Protein AF-Q9QWN0-F1 (afdb_monomer)

Mean predicted aligned error: 3.7 Å

Organism: Mus musculus (NCBI:txid10090)

Radius of gyration: 14.15 Å; Cα contacts (8 Å, |Δi|>4): 65; chains: 1; bounding box: 31×17×40 Å

Foldseek 3Di:
DFPAAAPVDRDGHNDPVVNVLVVCVVVVDFPAADPVPRDGHSDPVVNVVVVCVVVVD

Solvent-accessible surface area (backbone atoms only — not comparable to full-atom values): 3511 Å² total; per-residue (Å²): 124,51,87,32,66,45,96,88,50,95,55,56,23,74,41,64,69,58,40,58,55,52,49,29,72,77,72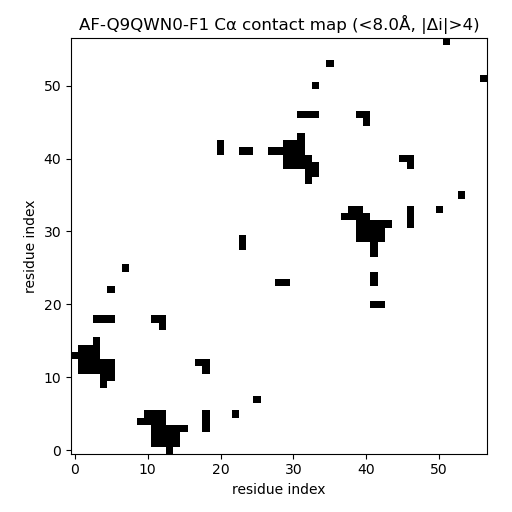,64,51,42,86,36,60,40,83,90,78,63,55,61,23,69,42,65,68,58,39,58,60,52,50,38,72,75,70,75,108

Secondary structure (DSSP, 8-state):
---EE-SSSS-EESSHHHHHHHHHHHH----EE-TTT--EESSHHHHHHHHHHHHT-

pLDDT: mean 93.95, std 6.07, range [58.12, 97.56]

Nearest PDB structures (foldseek):
  2i13-assembly2_B  TM=9.864E-01  e=7.853E-08  Mus musculus
  5und-assembly1_A  TM=9.753E-01  e=3.344E-06  Homo sapiens
  8sst-assembly1_A  TM=9.651E-01  e=5.541E-06  Homo sapiens
  8ssu-assembly1_A  TM=9.707E-01  e=5.955E-06  Homo sapiens
  7w1m-assembly1_H  TM=9.696E-01  e=1.415E-05  Homo sapiens

Structure (mmCIF, N/CA/C/O backbone):
data_AF-Q9QWN0-F1
#
_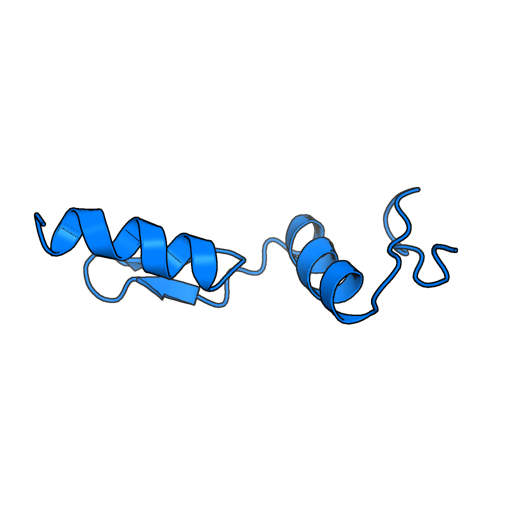entry.id   AF-Q9QWN0-F1
#
loop_
_atom_site.group_PDB
_atom_site.id
_atom_site.type_symbol
_atom_site.label_atom_id
_atom_site.label_alt_id
_atom_site.label_comp_id
_atom_site.label_asym_id
_atom_site.label_entity_id
_atom_site.label_seq_id
_atom_site.pdbx_PDB_ins_code
_atom_site.Cartn_x
_atom_site.Cartn_y
_atom_s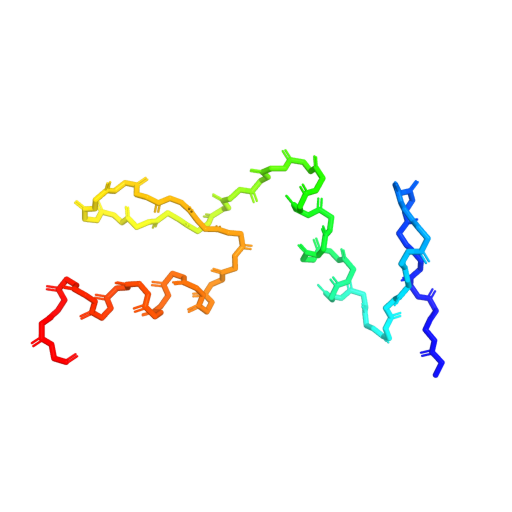ite.Cartn_z
_atom_site.occupancy
_atom_site.B_iso_or_equiv
_atom_site.auth_seq_id
_atom_site.auth_comp_id
_atom_site.auth_asym_id
_atom_site.auth_atom_id
_atom_site.pdbx_PDB_model_num
ATOM 1 N N . GLU A 1 1 ? 17.577 -14.068 -10.428 1.00 85.31 1 GLU A N 1
ATOM 2 C CA . GLU A 1 1 ? 17.227 -13.185 -11.565 1.00 85.31 1 GLU A CA 1
ATOM 3 C C . GLU A 1 1 ? 15.850 -12.56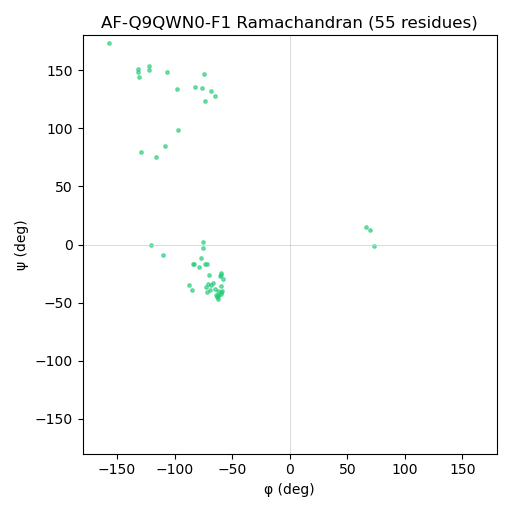2 -11.330 1.00 85.31 1 GLU A C 1
ATOM 5 O O . GLU A 1 1 ? 15.130 -13.051 -10.463 1.00 85.31 1 GLU A O 1
ATOM 10 N N . LYS A 1 2 ? 15.498 -11.467 -12.018 1.00 93.19 2 LYS A N 1
ATOM 11 C CA . LYS A 1 2 ? 14.228 -10.735 -11.834 1.00 93.19 2 LYS A CA 1
ATOM 12 C C . LYS A 1 2 ? 13.376 -10.802 -13.111 1.00 93.19 2 LYS A C 1
ATOM 14 O O . LYS A 1 2 ? 13.334 -9.816 -13.846 1.00 93.19 2 LYS A O 1
ATOM 19 N N . PRO A 1 3 ? 12.738 -11.949 -13.403 1.00 95.69 3 PRO A N 1
ATOM 20 C CA . PRO A 1 3 ? 12.065 -12.172 -14.681 1.00 95.69 3 PRO A CA 1
ATOM 21 C C . PRO A 1 3 ? 10.721 -11.438 -14.812 1.00 95.69 3 PRO A C 1
ATOM 23 O O . PRO A 1 3 ? 10.108 -11.509 -15.869 1.00 95.69 3 PRO A O 1
ATOM 26 N N . TYR A 1 4 ? 10.254 -10.741 -13.770 1.00 97.56 4 TYR A N 1
ATOM 27 C CA . TYR A 1 4 ? 8.956 -10.061 -13.759 1.00 97.56 4 TYR A CA 1
ATOM 28 C C . TYR A 1 4 ? 9.129 -8.532 -13.829 1.00 97.56 4 TYR A C 1
ATOM 30 O O . TYR A 1 4 ? 9.178 -7.884 -12.777 1.00 97.56 4 TYR A O 1
ATOM 38 N N . PRO A 1 5 ? 9.270 -7.936 -15.027 1.00 97.06 5 PRO A N 1
ATOM 39 C CA . PRO A 1 5 ? 9.356 -6.488 -15.198 1.00 97.06 5 PRO A CA 1
ATOM 40 C C . PRO A 1 5 ? 7.992 -5.811 -15.026 1.00 97.06 5 PRO A C 1
ATOM 42 O O . PRO A 1 5 ? 6.952 -6.364 -15.384 1.00 97.06 5 PRO A O 1
ATOM 45 N N . CYS A 1 6 ? 7.993 -4.592 -14.492 1.00 96.94 6 CYS A N 1
ATOM 46 C CA . CYS A 1 6 ? 6.815 -3.735 -14.453 1.00 96.94 6 CYS A CA 1
ATOM 47 C C . CYS A 1 6 ? 6.627 -3.008 -15.789 1.00 96.94 6 CYS A C 1
ATOM 49 O O . CYS A 1 6 ? 7.567 -2.439 -16.329 1.00 96.94 6 CYS A O 1
ATOM 51 N N . SER A 1 7 ? 5.397 -2.964 -16.303 1.00 95.31 7 SER A N 1
ATOM 52 C CA . SER A 1 7 ? 5.093 -2.278 -17.570 1.00 95.31 7 SER A CA 1
ATOM 53 C C . SER A 1 7 ? 5.015 -0.753 -17.445 1.00 95.31 7 SER A C 1
ATOM 55 O O . SER A 1 7 ? 4.963 -0.058 -18.455 1.00 95.31 7 SER A O 1
ATOM 57 N N . TRP A 1 8 ? 4.984 -0.222 -16.220 1.00 94.75 8 TRP A N 1
ATOM 58 C CA . TRP A 1 8 ? 4.840 1.213 -15.950 1.00 94.75 8 TRP A CA 1
ATOM 59 C C . TRP A 1 8 ? 6.109 1.868 -15.393 1.00 94.75 8 TRP A C 1
ATOM 61 O O . TRP A 1 8 ? 6.162 3.091 -15.272 1.00 94.75 8 TRP A O 1
ATOM 71 N N . CYS A 1 9 ? 7.135 1.090 -15.037 1.00 95.50 9 CYS A N 1
ATOM 72 C CA . CYS A 1 9 ? 8.419 1.619 -14.580 1.00 95.50 9 CYS A CA 1
ATOM 73 C C . CYS A 1 9 ? 9.560 0.610 -14.783 1.00 95.50 9 CYS A C 1
ATOM 75 O O . CYS A 1 9 ? 9.336 -0.547 -15.100 1.00 95.50 9 CYS A O 1
ATOM 77 N N . ILE A 1 10 ? 10.803 1.027 -14.525 1.00 94.75 10 ILE A N 1
ATOM 78 C CA . ILE A 1 10 ? 12.021 0.219 -14.758 1.00 94.75 10 ILE A CA 1
ATOM 79 C C . ILE A 1 10 ? 12.211 -0.892 -13.693 1.00 94.75 10 ILE A C 1
ATOM 81 O O . ILE A 1 10 ? 13.196 -1.629 -13.694 1.00 94.75 10 ILE A O 1
ATOM 85 N N . LYS A 1 11 ? 11.285 -1.040 -12.737 1.00 96.62 11 LYS A N 1
ATOM 86 C CA . LYS A 1 11 ? 11.418 -2.043 -11.671 1.00 96.62 11 LYS A CA 1
ATOM 87 C C . LYS A 1 11 ? 11.096 -3.444 -12.185 1.00 96.62 11 LYS A C 1
ATOM 89 O O . LYS A 1 11 ? 10.051 -3.664 -12.786 1.00 96.62 11 LYS A O 1
AT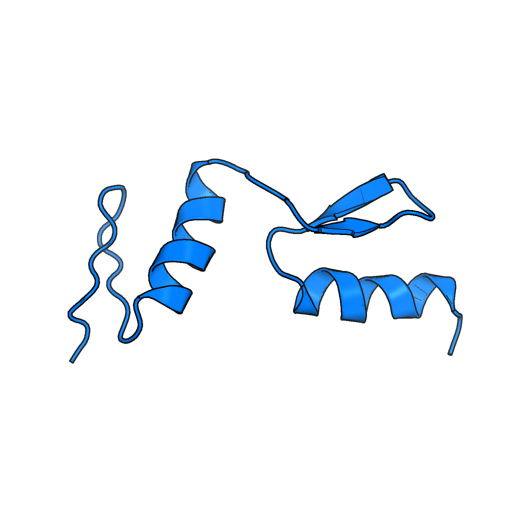OM 94 N N . SER A 1 12 ? 11.946 -4.399 -11.813 1.00 97.44 12 SER A N 1
ATOM 95 C CA . SER A 1 12 ? 11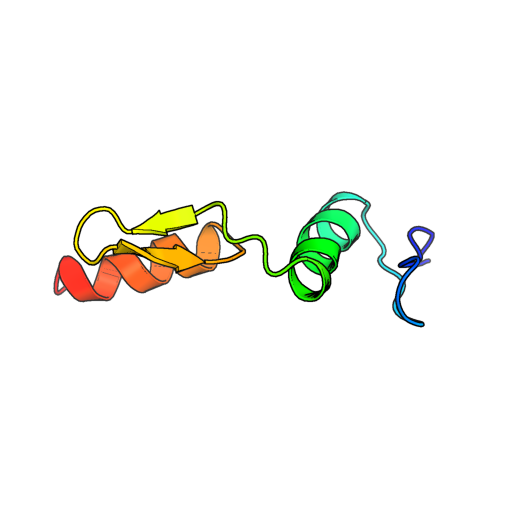.706 -5.831 -12.009 1.00 97.44 12 SER A CA 1
ATOM 96 C C . SER A 1 12 ? 11.754 -6.588 -10.685 1.00 97.44 12 SER A C 1
ATOM 98 O O . SER A 1 12 ? 12.488 -6.222 -9.756 1.00 97.44 12 SER A O 1
ATOM 100 N N . PHE A 1 13 ? 10.987 -7.670 -10.616 1.00 97.56 13 PHE A N 1
ATOM 101 C CA . PHE A 1 13 ? 10.777 -8.479 -9.421 1.00 97.56 13 PHE A CA 1
ATOM 102 C C . PHE A 1 13 ? 11.178 -9.932 -9.667 1.00 97.56 13 PHE A C 1
ATOM 104 O O . PHE A 1 13 ? 11.171 -10.421 -10.797 1.00 97.56 13 PHE A O 1
ATOM 111 N N . SER A 1 14 ? 11.547 -10.626 -8.591 1.00 97.50 14 SER A N 1
ATOM 112 C CA . SER A 1 14 ? 11.925 -12.045 -8.635 1.00 97.50 14 SER A CA 1
ATOM 113 C C . SER A 1 14 ? 10.714 -12.979 -8.574 1.00 97.50 14 SER A C 1
ATOM 115 O O . SER A 1 14 ? 10.835 -14.156 -8.897 1.00 97.50 14 SER A O 1
ATOM 117 N N . ARG A 1 15 ? 9.548 -12.469 -8.158 1.00 97.19 15 ARG A N 1
ATOM 118 C CA . ARG A 1 15 ? 8.287 -13.212 -8.045 1.00 97.19 15 ARG A CA 1
ATOM 119 C C . ARG A 1 15 ? 7.159 -12.433 -8.712 1.00 97.19 15 ARG A C 1
ATOM 121 O O . ARG A 1 15 ? 7.100 -11.209 -8.593 1.00 97.19 15 ARG A O 1
ATOM 128 N N . SER A 1 16 ? 6.234 -13.148 -9.348 1.00 96.44 16 SER A N 1
ATOM 129 C CA . SER A 1 16 ? 5.039 -12.554 -9.957 1.00 96.44 16 SER A CA 1
ATOM 130 C C . SER A 1 16 ? 4.155 -11.870 -8.915 1.00 96.44 16 SER A C 1
ATOM 132 O O . SER A 1 16 ? 3.671 -10.770 -9.147 1.00 96.44 16 SER A O 1
ATOM 134 N N . SER A 1 17 ? 4.004 -12.469 -7.731 1.00 95.12 17 SER A N 1
ATOM 135 C CA . SER A 1 17 ? 3.212 -11.900 -6.635 1.00 95.12 17 SER A CA 1
ATOM 136 C C . SER A 1 17 ? 3.721 -10.533 -6.173 1.00 95.12 17 SER A C 1
ATOM 138 O O . SER A 1 17 ? 2.914 -9.662 -5.855 1.00 95.12 17 SER A O 1
ATOM 140 N N . ASP A 1 18 ? 5.037 -10.313 -6.180 1.00 95.88 18 ASP A N 1
ATOM 141 C CA . ASP A 1 18 ? 5.631 -9.021 -5.827 1.00 95.88 18 ASP A CA 1
ATOM 142 C C . ASP A 1 18 ? 5.392 -7.975 -6.925 1.00 95.88 18 ASP A C 1
ATOM 144 O O . ASP A 1 18 ? 5.094 -6.822 -6.611 1.00 95.88 18 ASP A O 1
ATOM 148 N N . LEU A 1 19 ? 5.427 -8.378 -8.203 1.00 96.69 19 LEU A N 1
ATOM 149 C CA . LEU A 1 19 ? 5.043 -7.511 -9.320 1.00 96.69 19 LEU A CA 1
ATOM 150 C C . LEU A 1 19 ? 3.563 -7.097 -9.228 1.00 96.69 19 LEU A C 1
ATOM 152 O O . LEU A 1 19 ? 3.262 -5.912 -9.346 1.00 96.69 19 LEU A O 1
ATOM 156 N N . ILE A 1 20 ? 2.646 -8.034 -8.967 1.00 94.50 20 ILE A N 1
ATOM 157 C CA . ILE A 1 20 ? 1.209 -7.732 -8.834 1.00 94.50 20 ILE A CA 1
ATOM 158 C C . ILE A 1 20 ? 0.953 -6.775 -7.664 1.00 94.50 20 ILE A C 1
ATOM 160 O O . ILE A 1 20 ? 0.232 -5.788 -7.809 1.00 94.50 20 ILE A O 1
ATOM 164 N N . LYS A 1 21 ? 1.583 -7.007 -6.505 1.00 95.06 21 LYS A N 1
ATOM 165 C CA . LYS A 1 21 ? 1.512 -6.067 -5.373 1.00 95.06 21 LYS A CA 1
ATOM 166 C C . LYS A 1 21 ? 2.049 -4.691 -5.755 1.00 95.06 21 LYS A C 1
ATOM 168 O O . LYS A 1 21 ? 1.450 -3.681 -5.396 1.00 95.06 21 LYS A O 1
ATOM 173 N N . HIS A 1 22 ? 3.158 -4.642 -6.488 1.00 95.88 22 HIS A N 1
ATOM 174 C CA . HIS A 1 22 ? 3.752 -3.391 -6.939 1.00 95.88 22 HIS A CA 1
ATOM 175 C C . HIS A 1 22 ? 2.854 -2.627 -7.921 1.00 95.88 22 HIS A C 1
ATOM 177 O O . HIS A 1 22 ? 2.764 -1.405 -7.815 1.00 95.88 22 HIS A O 1
ATOM 183 N N . GLN A 1 23 ? 2.146 -3.309 -8.824 1.00 95.50 23 GLN A N 1
ATOM 184 C CA . GLN A 1 23 ? 1.227 -2.663 -9.768 1.00 95.50 23 GLN A CA 1
ATOM 185 C C . GLN A 1 23 ? 0.136 -1.842 -9.065 1.00 95.50 23 GLN A C 1
ATOM 187 O O . GLN A 1 23 ? -0.258 -0.795 -9.576 1.00 95.50 23 GLN A O 1
ATOM 192 N N . ARG A 1 24 ? -0.270 -2.226 -7.847 1.00 95.38 24 ARG A N 1
ATOM 193 C CA . ARG A 1 24 ? -1.217 -1.448 -7.027 1.00 95.38 24 ARG A CA 1
ATOM 194 C C . ARG A 1 24 ? -0.733 -0.035 -6.698 1.00 95.38 24 ARG A C 1
ATOM 196 O O . ARG A 1 24 ? -1.548 0.847 -6.457 1.00 95.38 24 ARG A O 1
ATOM 203 N N . VAL A 1 25 ? 0.579 0.207 -6.704 1.00 94.62 25 VAL A N 1
ATOM 204 C CA . VAL A 1 25 ? 1.154 1.550 -6.495 1.00 94.62 25 VAL A CA 1
ATOM 205 C C . VAL A 1 25 ? 0.807 2.486 -7.650 1.00 94.62 25 VAL A C 1
ATOM 207 O O . VAL A 1 25 ? 0.618 3.678 -7.438 1.00 94.62 25 VAL A O 1
ATOM 210 N N . HIS A 1 26 ? 0.703 1.947 -8.861 1.00 95.31 26 HIS A N 1
ATOM 211 C CA . HIS A 1 26 ? 0.375 2.720 -10.051 1.00 95.31 26 HIS A CA 1
ATOM 212 C C . HIS A 1 26 ? -1.136 2.901 -10.224 1.00 95.31 26 HIS A C 1
ATOM 214 O O . HIS A 1 26 ? -1.572 3.983 -10.597 1.00 95.31 26 HIS A O 1
ATOM 220 N N . THR A 1 27 ? -1.940 1.874 -9.929 1.00 94.44 27 THR A N 1
ATOM 221 C CA . THR A 1 27 ? -3.408 1.982 -10.006 1.00 94.44 27 THR A CA 1
ATOM 222 C C . THR A 1 27 ? -4.020 2.698 -8.805 1.00 94.44 27 THR A C 1
ATOM 224 O O . THR A 1 27 ? -5.166 3.133 -8.868 1.00 94.44 27 THR A O 1
ATOM 227 N N . GLY A 1 28 ? -3.290 2.789 -7.691 1.00 93.69 28 GLY A N 1
ATOM 228 C CA . GLY A 1 28 ? -3.826 3.268 -6.420 1.00 93.69 28 GLY A CA 1
ATOM 229 C C . GLY A 1 28 ? -4.816 2.295 -5.774 1.00 93.69 28 GLY A C 1
ATOM 230 O O . GLY A 1 28 ? -5.502 2.678 -4.826 1.00 93.69 28 GLY A O 1
ATOM 231 N N . GLU A 1 29 ? -4.903 1.052 -6.260 1.00 95.69 29 GLU A N 1
ATOM 232 C CA . GLU A 1 29 ? -5.819 0.048 -5.726 1.00 95.69 29 GLU A CA 1
ATOM 233 C C . GLU A 1 29 ? -5.450 -0.308 -4.281 1.00 95.69 29 GLU A C 1
ATOM 235 O O . GLU A 1 29 ? -4.312 -0.665 -3.955 1.00 95.69 29 GLU A O 1
ATOM 240 N N . LYS A 1 30 ? -6.444 -0.228 -3.398 1.00 95.38 30 LYS A N 1
ATOM 241 C CA . LYS A 1 30 ? -6.305 -0.538 -1.976 1.00 95.38 30 LYS A CA 1
ATOM 242 C C . LYS A 1 30 ? -7.403 -1.515 -1.561 1.00 95.38 30 LYS A C 1
ATOM 244 O O . LYS A 1 30 ? -8.412 -1.088 -1.003 1.00 95.38 30 LYS A O 1
ATOM 249 N N . PRO A 1 31 ? -7.237 -2.814 -1.861 1.00 94.75 31 PRO A N 1
ATOM 250 C CA . PRO A 1 31 ? -8.294 -3.798 -1.645 1.00 94.75 31 PRO A CA 1
ATOM 251 C C . PRO A 1 31 ? -8.516 -4.117 -0.161 1.00 94.75 31 PRO A C 1
ATOM 253 O O . PRO A 1 31 ? -9.554 -4.663 0.199 1.00 94.75 31 PRO A O 1
ATOM 256 N N . TYR A 1 32 ? -7.567 -3.780 0.716 1.00 96.38 32 TYR A N 1
ATOM 257 C CA . TYR A 1 32 ? -7.651 -4.098 2.139 1.00 96.38 32 TYR A CA 1
ATOM 258 C C . TYR A 1 32 ? -8.175 -2.898 2.914 1.00 96.38 32 TYR A C 1
ATOM 260 O O . TYR A 1 32 ? -7.423 -1.974 3.218 1.00 96.38 32 TYR A O 1
ATOM 268 N N . LYS A 1 33 ? -9.468 -2.901 3.228 1.00 97.25 33 LYS A N 1
ATOM 269 C CA . LYS A 1 33 ? -10.123 -1.834 3.988 1.00 97.25 33 LYS A CA 1
ATOM 270 C C . LYS A 1 33 ? -10.237 -2.217 5.462 1.00 97.25 33 LYS A C 1
ATOM 272 O O . LYS A 1 33 ? -10.642 -3.32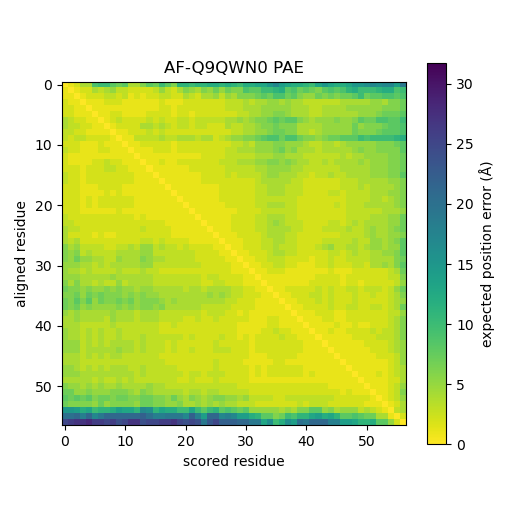6 5.787 1.00 97.25 33 LYS A O 1
ATOM 277 N N . CYS A 1 34 ? -9.884 -1.289 6.343 1.00 96.25 34 CYS A N 1
ATOM 278 C CA . CYS A 1 34 ? -10.199 -1.367 7.759 1.00 96.25 34 CYS A CA 1
ATOM 279 C C . CYS A 1 34 ? -11.688 -1.086 7.950 1.00 96.25 34 CYS A C 1
ATOM 281 O O . CYS A 1 34 ? -12.172 -0.037 7.522 1.00 96.25 34 CYS A O 1
ATOM 283 N N . ASP A 1 35 ? -12.394 -2.019 8.579 1.00 93.62 35 ASP A N 1
ATOM 284 C CA . ASP A 1 35 ? -13.831 -1.893 8.818 1.00 93.62 35 ASP A CA 1
ATOM 285 C C . ASP A 1 35 ? -14.144 -0.822 9.877 1.00 93.62 35 ASP A C 1
ATOM 287 O O . ASP A 1 35 ? -15.088 -0.057 9.725 1.00 93.62 35 ASP A O 1
ATOM 291 N N . GLU A 1 36 ? -13.269 -0.670 10.875 1.00 93.56 36 GLU A N 1
ATOM 292 C CA . GLU A 1 36 ? -13.481 0.243 12.006 1.00 93.56 36 GLU A CA 1
ATOM 293 C C . GLU A 1 36 ? -13.351 1.726 11.632 1.00 93.56 36 GLU A C 1
ATOM 295 O O . GLU A 1 36 ? -14.137 2.554 12.083 1.00 93.56 36 GLU A O 1
ATOM 300 N N . CYS A 1 37 ? -12.371 2.090 10.795 1.00 95.12 37 CYS A N 1
ATOM 301 C CA . CYS A 1 37 ? -12.108 3.494 10.439 1.00 95.12 37 CYS A CA 1
ATOM 302 C C . CYS A 1 37 ? -12.221 3.793 8.937 1.00 95.12 37 CYS A C 1
ATOM 304 O O . CYS A 1 37 ? -11.983 4.918 8.495 1.00 95.12 37 CYS A O 1
ATOM 306 N N . GLY A 1 38 ? -12.524 2.785 8.118 1.00 94.69 38 GLY A N 1
ATOM 307 C CA . GLY A 1 38 ? -12.669 2.917 6.670 1.00 94.69 38 GLY A CA 1
ATOM 308 C C . GLY A 1 38 ? -11.365 3.103 5.888 1.00 94.69 38 GLY A C 1
ATOM 309 O O . GLY A 1 38 ? -11.407 3.191 4.657 1.00 94.69 38 GLY A O 1
ATOM 310 N N . LYS A 1 39 ? -10.206 3.152 6.557 1.00 96.25 39 LYS A N 1
ATOM 311 C CA . LYS A 1 39 ? -8.901 3.361 5.914 1.00 96.25 39 LYS A CA 1
ATOM 312 C C . LYS A 1 39 ? -8.507 2.150 5.069 1.00 96.25 39 LYS A C 1
ATOM 314 O O . LYS A 1 39 ? -8.570 1.019 5.537 1.00 96.25 39 LYS A O 1
ATOM 319 N N . ALA A 1 40 ? -8.073 2.387 3.834 1.00 96.06 40 ALA A N 1
ATOM 320 C CA . ALA A 1 40 ? -7.689 1.329 2.903 1.00 96.06 40 ALA A CA 1
ATOM 321 C C . ALA A 1 40 ? -6.166 1.231 2.710 1.00 96.06 40 ALA A C 1
ATOM 323 O O . ALA A 1 40 ? -5.454 2.240 2.745 1.00 96.06 40 ALA A O 1
ATOM 324 N N . PHE A 1 41 ? -5.686 0.015 2.453 1.00 95.50 41 PHE A N 1
ATOM 325 C CA . PHE A 1 41 ? -4.285 -0.367 2.289 1.00 95.50 41 PHE A CA 1
ATOM 326 C C . PHE A 1 41 ? -4.094 -1.221 1.030 1.00 95.50 41 PHE A C 1
ATOM 328 O O . PHE A 1 41 ? -4.990 -1.950 0.600 1.00 95.50 41 PHE A O 1
ATOM 335 N N . SER A 1 42 ? -2.905 -1.143 0.430 1.00 95.12 42 SER A N 1
ATOM 336 C CA . SER A 1 42 ? -2.538 -1.925 -0.760 1.00 95.12 42 SER A CA 1
ATOM 337 C C . SER A 1 42 ? -2.066 -3.347 -0.425 1.00 95.12 42 SER A C 1
ATOM 339 O O . SER A 1 42 ? -2.053 -4.210 -1.310 1.00 95.12 42 SER A O 1
ATOM 341 N N . GLN A 1 43 ? -1.714 -3.618 0.839 1.00 94.88 43 GLN A N 1
ATOM 342 C CA . GLN A 1 43 ? -1.261 -4.922 1.334 1.00 94.88 43 GLN A CA 1
ATOM 343 C C . GLN A 1 43 ? -1.993 -5.338 2.615 1.00 94.88 43 GLN A C 1
ATOM 345 O O . GLN A 1 43 ? -2.342 -4.503 3.448 1.00 94.88 43 GLN A O 1
ATOM 350 N N . SER A 1 44 ? -2.181 -6.649 2.787 1.00 94.69 44 SER A N 1
ATOM 351 C CA . SER A 1 44 ? -2.838 -7.226 3.964 1.00 94.69 44 SER A CA 1
ATOM 352 C C . SER A 1 44 ? -2.009 -7.075 5.237 1.00 94.69 44 SER A C 1
ATOM 354 O O . SER A 1 44 ? -2.574 -6.855 6.301 1.00 94.69 44 SER A O 1
ATOM 356 N N . SER A 1 45 ? -0.678 -7.153 5.136 1.00 94.62 45 SER A N 1
ATOM 357 C CA . SER A 1 45 ? 0.232 -6.921 6.264 1.00 94.62 45 SER A CA 1
ATOM 358 C C . SER A 1 45 ? 0.061 -5.522 6.845 1.00 94.62 45 SER A C 1
ATOM 360 O O . SER A 1 45 ? 0.041 -5.361 8.060 1.00 94.62 45 SER A O 1
ATOM 362 N N . ASP A 1 46 ? -0.116 -4.525 5.977 1.00 95.44 46 ASP A N 1
ATOM 363 C CA . ASP A 1 46 ? -0.266 -3.129 6.382 1.00 95.44 46 ASP A CA 1
ATOM 364 C C . ASP A 1 46 ? -1.607 -2.922 7.102 1.00 95.44 46 ASP A C 1
ATOM 366 O O . ASP A 1 46 ? -1.652 -2.242 8.125 1.00 95.44 46 ASP A O 1
ATOM 370 N N . LEU A 1 47 ? -2.678 -3.575 6.627 1.00 96.06 47 LEU A N 1
ATOM 371 C CA . LEU A 1 47 ? -3.964 -3.609 7.329 1.00 96.06 47 LEU A CA 1
ATOM 372 C C . LEU A 1 47 ? -3.849 -4.315 8.689 1.00 96.06 47 LEU A C 1
ATOM 374 O O . LEU A 1 47 ? -4.349 -3.793 9.677 1.00 96.06 47 LEU A O 1
ATOM 378 N N . MET A 1 48 ? -3.179 -5.467 8.761 1.00 94.75 48 MET A N 1
ATOM 379 C CA . MET A 1 48 ? -3.025 -6.223 10.010 1.00 94.75 48 MET A CA 1
ATOM 380 C C . MET A 1 48 ? -2.252 -5.423 11.066 1.00 94.75 48 MET A C 1
ATOM 382 O O . MET A 1 48 ? -2.639 -5.400 12.230 1.00 94.75 48 MET A O 1
ATOM 386 N N . ILE A 1 49 ? -1.167 -4.750 10.669 1.00 94.69 49 ILE A N 1
ATOM 387 C CA . ILE A 1 49 ? -0.417 -3.856 11.563 1.00 94.69 49 ILE A CA 1
ATOM 388 C C . ILE A 1 49 ? -1.301 -2.681 11.976 1.00 94.69 49 ILE A C 1
ATOM 390 O O . ILE A 1 49 ? -1.331 -2.323 13.149 1.00 94.69 49 ILE A O 1
ATOM 394 N N . HIS A 1 50 ? -2.043 -2.103 11.030 1.00 95.44 50 HIS A N 1
ATOM 395 C CA . HIS A 1 50 ? -2.963 -1.015 11.321 1.00 95.44 50 HIS A CA 1
ATOM 396 C C . HIS A 1 50 ? -4.042 -1.415 12.327 1.00 95.44 50 HIS A C 1
ATOM 398 O O . HIS A 1 50 ? -4.320 -0.628 13.218 1.00 95.44 50 HIS A O 1
ATOM 404 N N . GLN A 1 51 ? -4.617 -2.613 12.239 1.00 94.38 51 GLN A N 1
ATOM 405 C CA . GLN A 1 51 ? -5.663 -3.060 13.165 1.00 94.38 51 GLN A CA 1
ATOM 406 C C . GLN A 1 51 ? -5.205 -3.085 14.627 1.00 94.38 51 GLN A C 1
ATOM 408 O O . GLN A 1 51 ? -6.020 -2.856 15.513 1.00 94.38 51 GLN A O 1
ATOM 413 N N . ARG A 1 52 ? -3.901 -3.253 14.886 1.00 93.88 52 ARG A N 1
ATOM 414 C CA . ARG A 1 52 ? -3.354 -3.206 16.252 1.00 93.88 52 ARG A CA 1
ATOM 415 C C . ARG A 1 52 ? -3.592 -1.863 16.945 1.00 93.88 52 ARG A C 1
ATOM 417 O O . ARG A 1 52 ? -3.696 -1.814 18.162 1.00 93.88 52 ARG A O 1
ATOM 424 N N . ILE A 1 53 ? -3.725 -0.771 16.184 1.00 92.75 53 ILE A N 1
ATOM 425 C CA . ILE A 1 53 ? -3.998 0.546 16.776 1.00 92.75 53 ILE A CA 1
ATOM 426 C C . ILE A 1 53 ? -5.411 0.642 17.360 1.00 92.75 53 ILE A C 1
ATOM 428 O O . ILE A 1 53 ? -5.636 1.470 18.235 1.00 92.75 53 ILE A O 1
ATOM 432 N N . HIS A 1 54 ? -6.355 -0.154 16.849 1.00 91.56 54 HIS A N 1
ATOM 433 C CA . HIS A 1 54 ? -7.742 -0.155 17.319 1.00 91.56 54 HIS A CA 1
ATOM 434 C C . HIS A 1 54 ? -7.928 -1.116 18.484 1.00 91.56 54 HIS A C 1
ATOM 436 O O . HIS A 1 54 ? -8.676 -0.819 19.409 1.00 91.56 54 HIS A O 1
ATOM 442 N N . THR A 1 55 ? -7.201 -2.236 18.478 1.00 85.56 55 THR A N 1
ATOM 443 C CA . THR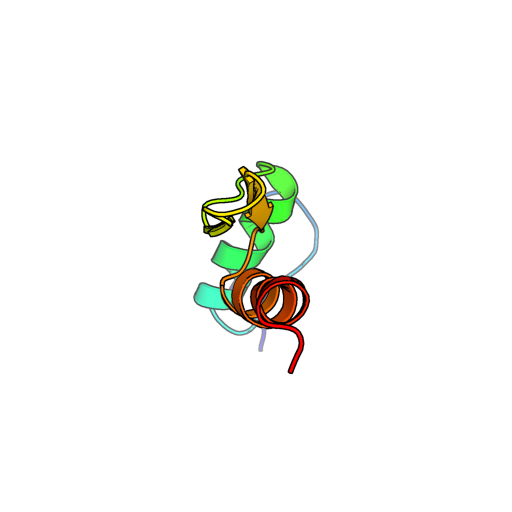 A 1 55 ? -7.261 -3.217 19.566 1.00 85.56 55 THR A CA 1
ATOM 444 C C . THR A 1 55 ? -6.547 -2.751 20.835 1.00 85.56 55 THR A C 1
ATOM 446 O O . THR A 1 55 ? -6.813 -3.302 21.895 1.00 85.56 55 THR A O 1
ATOM 449 N N . GLY A 1 56 ? -5.684 -1.730 20.759 1.00 71.94 56 GLY A N 1
ATOM 450 C CA . GLY A 1 56 ? -5.061 -1.116 21.939 1.00 71.94 56 GLY A CA 1
ATOM 451 C C . GLY A 1 56 ? -4.099 -2.025 22.719 1.00 71.94 56 GLY A C 1
ATOM 452 O O . GLY A 1 56 ? -3.745 -1.680 23.845 1.00 71.94 56 GLY A O 1
ATOM 453 N N . GLU A 1 57 ? -3.677 -3.146 22.121 1.00 58.12 57 GLU A N 1
ATOM 454 C CA . GLU A 1 57 ? -2.649 -4.081 22.615 1.00 58.12 57 GLU A CA 1
ATOM 455 C C . GLU A 1 57 ? -1.344 -3.956 21.817 1.00 58.12 57 GLU A C 1
ATOM 457 O O . GLU A 1 57 ? -1.403 -3.929 20.561 1.00 58.12 57 GLU A O 1
#

Sequence (57 aa):
EKPYPCSWCIKSFSRSSDLIKHQRVHTGEKPYKCDECGKAFSQSSDLMIHQRIHTGE

InterPro domains:
  IPR013087 Zinc finger C2H2-type [PS00028] (6-26)
  IPR013087 Zinc finger C2H2-type [PS00028] (34-54)
  IPR013087 Zinc finger C2H2-type [PS50157] (4-31)
  IPR013087 Zinc finger C2H2-type [PS50157] (32-57)
  IPR013087 Zinc finger C2H2-type [SM00355] (4-26)
  IPR013087 Zinc fi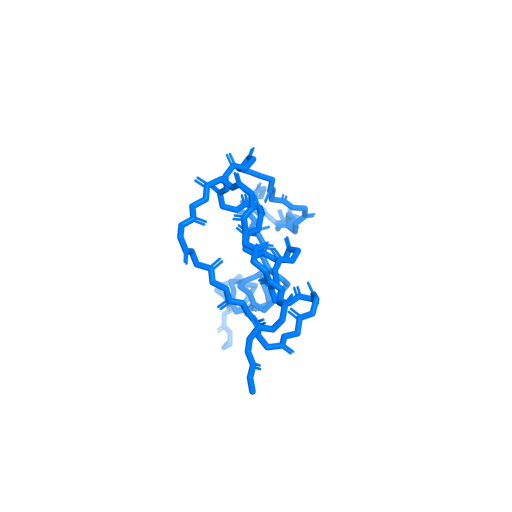nger C2H2-type [SM00355] (32-54)
  IPR036236 Zinc finger C2H2 superfamily [SSF57667] (2-54)